Protein AF-A0A6P3R3D1-F1 (afdb_monomer)

Mean predicted aligned error: 3.9 Å

InterPro domains:
  IPR002125 Cytidine and deoxycytidylate deaminase domain [PS51747] (1-61)
  IPR016193 Cytidine deaminase-like [SSF53927] (9-95)
  IPR050610 APOBEC Cytidine Deaminase [PTHR13857] (4-114)
  IPR059136 APOBEC3, cytosine deaminase domain [PF18782] (3-112)

Secondary structure (DSSP, 8-state):
-PPPTT--EEEEEEESSPPPHHHHHHHHHHHHH-TTEEEEEEESS-TTTTSHHHHHHHHHHHHTT-EEEE--HHHHHHHHHHHS--TTPPP-PPTTHHHHHHHHHHHHHHHHH----

pLDDT: mean 94.09, std 8.66, range [49.09, 98.81]

Organism: Pteropus vampyrus (NCBI:txid132908)

Structure (mmCIF, N/CA/C/O backbone):
data_AF-A0A6P3R3D1-F1
#
_entry.id   AF-A0A6P3R3D1-F1
#
loop_
_atom_site.group_PDB
_atom_site.id
_atom_site.type_symbol
_atom_site.label_atom_id
_atom_site.label_alt_id
_atom_site.label_comp_id
_atom_site.label_asym_id
_atom_site.label_entity_id
_atom_site.label_seq_id
_atom_site.pdbx_PDB_ins_code
_atom_site.Cartn_x
_atom_site.Cartn_y
_atom_site.Cartn_z
_atom_site.occupancy
_atom_site.B_iso_or_equiv
_atom_site.auth_seq_id
_atom_site.auth_comp_id
_atom_site.auth_asym_id
_atom_site.auth_atom_id
_atom_site.pdbx_PDB_model_num
ATOM 1 N N . MET A 1 1 ? -20.434 -5.401 -6.750 1.00 52.44 1 MET A N 1
ATOM 2 C CA . MET A 1 1 ? -19.796 -6.631 -6.243 1.00 52.44 1 MET A CA 1
ATOM 3 C C . MET A 1 1 ? -20.618 -7.077 -5.050 1.00 52.44 1 MET A C 1
ATOM 5 O O . MET A 1 1 ? -20.717 -6.309 -4.106 1.00 52.44 1 MET A O 1
ATOM 9 N N . LEU A 1 2 ? -21.316 -8.208 -5.146 1.00 68.50 2 LEU A N 1
ATOM 10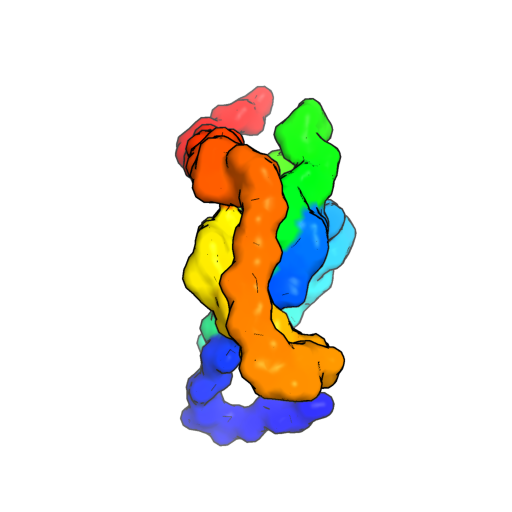 C CA . LEU A 1 2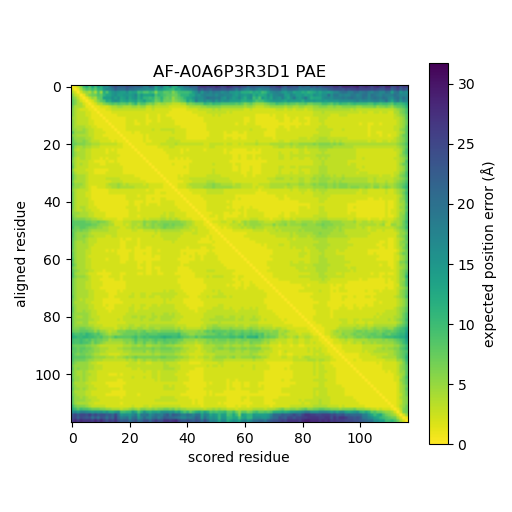 ? -22.055 -8.767 -4.013 1.00 68.50 2 LEU A CA 1
ATOM 11 C C . LEU A 1 2 ? -21.092 -9.707 -3.285 1.00 68.50 2 LEU A C 1
ATOM 13 O O . LEU A 1 2 ? -20.569 -10.621 -3.915 1.00 68.50 2 LEU A O 1
ATOM 17 N N . LEU A 1 3 ? -20.811 -9.429 -2.013 1.00 78.25 3 LEU A N 1
ATOM 18 C CA . LEU A 1 3 ? -20.083 -10.348 -1.138 1.00 78.25 3 LEU A CA 1
ATOM 19 C C . LEU A 1 3 ? -21.108 -11.344 -0.587 1.00 78.25 3 LEU A C 1
ATOM 21 O O . LEU A 1 3 ? -22.110 -10.933 0.005 1.00 78.25 3 LEU A O 1
ATOM 25 N N . SER A 1 4 ? -20.911 -12.633 -0.847 1.00 81.19 4 SER A N 1
ATOM 26 C CA . SER A 1 4 ? -21.811 -13.689 -0.387 1.00 81.19 4 SER A CA 1
ATOM 27 C C . SER A 1 4 ? -21.631 -13.911 1.111 1.00 81.19 4 SER A C 1
ATOM 29 O O . SER A 1 4 ? -20.515 -14.050 1.609 1.00 81.19 4 SER A O 1
ATOM 31 N N . SER A 1 5 ? -22.744 -13.989 1.838 1.00 77.81 5 SER A N 1
ATOM 32 C CA . SER A 1 5 ? -22.714 -14.268 3.274 1.00 77.81 5 SER A CA 1
ATOM 33 C C . SER A 1 5 ? -22.117 -15.654 3.554 1.00 77.81 5 SER A C 1
ATOM 35 O O . SER A 1 5 ? -22.533 -16.641 2.950 1.00 77.81 5 SER A O 1
ATOM 37 N N . GLY A 1 6 ? -21.160 -15.724 4.485 1.00 81.00 6 GLY A N 1
ATOM 38 C CA . GLY A 1 6 ? -20.537 -16.972 4.943 1.00 81.00 6 GLY A CA 1
ATOM 39 C C . GLY A 1 6 ? -19.249 -17.370 4.216 1.00 81.00 6 GLY A C 1
ATOM 40 O O . GLY A 1 6 ? -18.577 -18.299 4.662 1.00 81.00 6 GLY A O 1
ATOM 41 N N . GLU A 1 7 ? -18.868 -16.666 3.149 1.00 88.88 7 GLU A N 1
ATOM 42 C CA . GLU A 1 7 ? -17.560 -16.825 2.506 1.00 88.88 7 GLU A CA 1
ATOM 43 C C . GLU A 1 7 ? -16.528 -15.879 3.129 1.00 88.88 7 GLU A C 1
ATOM 45 O O . GLU A 1 7 ? -16.886 -14.939 3.829 1.00 88.88 7 GLU A O 1
ATOM 50 N N . LYS A 1 8 ? -15.236 -16.139 2.902 1.00 93.38 8 LYS A N 1
ATOM 51 C CA . LYS A 1 8 ? -14.155 -15.204 3.238 1.00 93.38 8 LYS A CA 1
ATOM 52 C C . LYS A 1 8 ? -13.503 -14.726 1.956 1.00 93.38 8 LYS A C 1
ATOM 54 O O . LYS A 1 8 ? -13.149 -15.542 1.105 1.00 93.38 8 LYS A O 1
ATOM 59 N N . TYR A 1 9 ? -13.296 -13.424 1.850 1.00 95.19 9 TYR A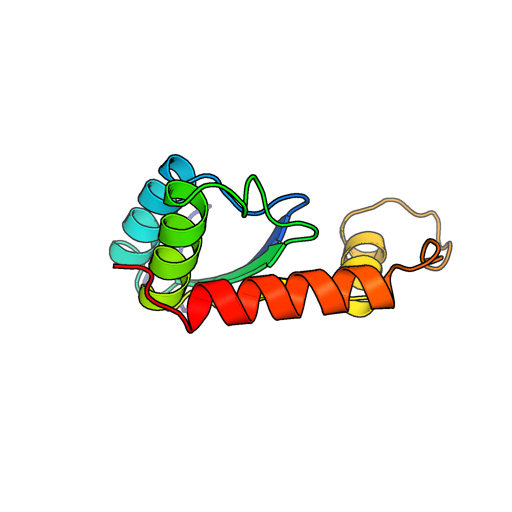 N 1
ATOM 60 C CA . TYR A 1 9 ? -12.712 -12.798 0.675 1.00 95.19 9 TYR A CA 1
ATOM 61 C C . TYR A 1 9 ? -11.366 -12.192 1.018 1.00 95.19 9 TYR A C 1
ATOM 63 O O . TYR A 1 9 ? -11.217 -11.529 2.038 1.00 95.19 9 TYR A O 1
ATOM 71 N N . ARG A 1 10 ? -10.398 -12.363 0.121 1.00 96.75 10 ARG A N 1
ATOM 72 C CA . ARG A 1 10 ? -9.144 -11.620 0.167 1.00 96.75 10 ARG A CA 1
ATOM 73 C C . ARG A 1 10 ? -9.069 -10.707 -1.040 1.00 96.75 10 ARG A C 1
ATOM 75 O O . ARG A 1 10 ? -9.042 -11.177 -2.176 1.00 96.75 10 ARG A O 1
ATOM 82 N N . VAL A 1 11 ? -9.041 -9.409 -0.781 1.00 97.06 11 VAL A N 1
ATOM 83 C CA . VAL A 1 11 ? -8.939 -8.364 -1.795 1.00 97.06 11 VAL A CA 1
ATOM 84 C C . VAL A 1 11 ? -7.522 -7.808 -1.763 1.00 97.06 11 VAL A C 1
ATOM 86 O O . VAL A 1 11 ? -7.011 -7.449 -0.704 1.00 97.06 11 VAL A O 1
ATOM 89 N N . THR A 1 12 ? -6.880 -7.724 -2.925 1.00 98.19 12 THR A N 1
ATOM 90 C CA . THR A 1 12 ? -5.542 -7.141 -3.057 1.00 98.19 12 THR A CA 1
ATOM 91 C C . THR A 1 12 ? -5.600 -5.924 -3.961 1.00 98.19 12 THR A C 1
ATOM 93 O O . THR A 1 12 ? -6.077 -5.994 -5.092 1.00 98.19 12 THR A O 1
ATOM 96 N N . TRP A 1 13 ? -5.132 -4.793 -3.449 1.00 98.50 13 TRP A N 1
ATOM 97 C CA . TRP A 1 13 ? -5.031 -3.540 -4.178 1.00 98.50 13 TRP A CA 1
ATOM 98 C C . TRP A 1 13 ? -3.590 -3.294 -4.593 1.00 98.50 13 TRP A C 1
ATOM 100 O O . TRP A 1 13 ? -2.689 -3.318 -3.760 1.00 98.50 13 TRP A O 1
ATOM 110 N N . TYR A 1 14 ? -3.400 -2.977 -5.870 1.00 98.50 14 TYR A N 1
ATOM 111 C CA . TYR A 1 14 ? -2.155 -2.433 -6.391 1.00 98.50 14 TYR A CA 1
ATOM 112 C C . TYR A 1 14 ? -2.410 -0.999 -6.839 1.00 98.50 14 TYR A C 1
ATOM 114 O O . TYR A 1 14 ? -3.071 -0.764 -7.851 1.00 98.50 14 TYR A O 1
ATOM 122 N N . ILE A 1 15 ? -1.936 -0.031 -6.059 1.00 98.31 15 ILE A N 1
ATOM 123 C CA . ILE A 1 15 ? -2.274 1.386 -6.243 1.00 98.31 15 ILE A CA 1
ATOM 124 C C . ILE A 1 15 ? -1.024 2.230 -6.457 1.00 98.31 15 ILE A C 1
ATOM 126 O O . ILE A 1 15 ? 0.037 1.980 -5.893 1.00 98.31 15 ILE A O 1
ATOM 130 N N . SER A 1 16 ? -1.140 3.265 -7.287 1.00 98.00 16 SER A N 1
ATOM 131 C CA . SER A 1 16 ? -0.004 4.122 -7.646 1.00 98.00 16 SER A CA 1
ATOM 132 C C . SER A 1 16 ? 0.460 5.036 -6.503 1.00 98.00 16 SER A C 1
ATOM 134 O O . SER A 1 16 ? 1.610 5.478 -6.494 1.00 98.00 16 SER A O 1
ATOM 136 N N . TRP A 1 17 ? -0.426 5.310 -5.550 1.00 98.38 17 TRP A N 1
ATOM 137 C CA . TRP A 1 17 ? -0.209 6.134 -4.368 1.00 98.38 17 TRP A CA 1
ATOM 138 C C . TRP A 1 17 ? -1.017 5.559 -3.209 1.00 98.38 17 TRP A C 1
ATOM 140 O O . TRP A 1 17 ? -2.118 5.055 -3.432 1.00 98.38 17 TRP A O 1
ATOM 150 N N . SER A 1 18 ? -0.501 5.648 -1.984 1.00 98.00 18 SER A N 1
ATOM 151 C CA . SER A 1 18 ? -1.276 5.311 -0.790 1.00 98.00 18 SER A CA 1
ATOM 152 C C . SER A 1 18 ? -2.536 6.187 -0.669 1.00 98.00 18 SER A C 1
ATOM 154 O O . SER A 1 18 ? -2.518 7.340 -1.109 1.00 98.00 18 SER A O 1
ATOM 156 N N . PRO A 1 19 ? -3.633 5.680 -0.075 1.00 97.44 19 PRO A N 1
ATOM 157 C CA . PRO A 1 19 ? -4.874 6.442 0.048 1.00 97.44 19 PRO A CA 1
ATOM 158 C C . PRO A 1 19 ? -4.697 7.684 0.934 1.00 97.44 19 PRO A C 1
ATOM 160 O O . PRO A 1 19 ? -3.877 7.697 1.852 1.00 97.44 19 PRO A O 1
ATOM 163 N N . CYS A 1 20 ? -5.495 8.725 0.683 1.00 95.25 20 CYS A N 1
ATOM 164 C CA . CYS A 1 20 ? -5.593 9.868 1.591 1.00 95.25 20 CYS A CA 1
ATOM 165 C C . CYS A 1 20 ? -6.399 9.509 2.851 1.00 95.25 20 CYS A C 1
ATOM 167 O O . CYS A 1 20 ? -7.131 8.517 2.867 1.00 95.25 20 CYS A O 1
ATOM 169 N N . PHE A 1 21 ? -6.310 10.339 3.895 1.00 90.44 21 PHE A N 1
ATOM 170 C CA . PHE A 1 21 ? -6.974 10.087 5.182 1.00 90.44 21 PHE A CA 1
ATOM 171 C C . PHE A 1 21 ? -8.502 9.911 5.060 1.00 90.44 21 PHE A C 1
ATOM 173 O O . PHE A 1 21 ? -9.061 9.018 5.686 1.00 90.44 21 PHE A O 1
ATOM 180 N N . ALA A 1 22 ? -9.172 10.680 4.192 1.00 94.69 22 ALA A N 1
ATOM 181 C CA . ALA A 1 22 ? -10.614 10.542 3.976 1.00 94.69 22 ALA A CA 1
ATOM 182 C C . ALA A 1 22 ? -10.974 9.195 3.320 1.00 94.69 22 ALA A C 1
ATOM 184 O O . ALA A 1 22 ? -11.932 8.541 3.721 1.00 94.69 22 ALA A O 1
ATOM 185 N N . CYS A 1 23 ? -10.178 8.734 2.347 1.00 97.50 23 CYS A N 1
ATOM 186 C CA . CYS A 1 23 ? -10.364 7.406 1.756 1.00 97.50 23 CYS A CA 1
ATOM 187 C C . CYS A 1 23 ? -10.094 6.292 2.772 1.00 97.50 23 CYS A C 1
ATOM 189 O O . CYS A 1 23 ? -10.795 5.284 2.768 1.00 97.50 23 CYS A O 1
ATOM 191 N N . VAL A 1 24 ? -9.097 6.468 3.645 1.00 97.75 24 VAL A N 1
ATOM 192 C CA . VAL A 1 24 ? -8.821 5.524 4.736 1.00 97.75 24 VAL A CA 1
ATOM 193 C C . VAL A 1 24 ? -10.034 5.374 5.649 1.00 97.75 24 VAL A C 1
ATOM 195 O O . VAL A 1 24 ? -10.386 4.247 5.991 1.00 97.75 24 VAL A O 1
ATOM 198 N N . ASP A 1 25 ? -10.687 6.473 6.028 1.00 97.06 25 ASP A N 1
ATOM 199 C CA . ASP A 1 25 ? -11.854 6.430 6.912 1.00 97.06 25 ASP A CA 1
ATOM 200 C C . ASP A 1 25 ? -12.992 5.590 6.322 1.00 97.06 25 ASP A C 1
ATOM 202 O O . ASP A 1 25 ? -13.547 4.734 7.017 1.00 97.06 25 ASP A O 1
ATOM 206 N N . GLU A 1 26 ? -13.273 5.762 5.030 1.00 98.25 26 GLU A N 1
ATOM 207 C CA . GLU A 1 26 ? -14.279 4.970 4.319 1.00 98.25 26 GLU A CA 1
ATOM 208 C C . GLU A 1 26 ? -13.882 3.493 4.201 1.00 98.25 26 GLU A C 1
ATOM 210 O O . GLU A 1 26 ? -14.708 2.610 4.431 1.00 98.25 26 GLU A O 1
ATOM 215 N N . VAL A 1 27 ? -12.608 3.194 3.919 1.00 97.94 27 VAL A N 1
ATOM 216 C CA . VAL A 1 27 ? -12.109 1.808 3.850 1.00 97.94 27 VAL A CA 1
ATOM 217 C C . VAL A 1 27 ? -12.208 1.114 5.207 1.00 97.94 27 VAL A C 1
ATOM 219 O O . VAL A 1 27 ? -12.683 -0.016 5.296 1.00 97.94 27 VAL A O 1
ATOM 222 N N . VAL A 1 28 ? -11.802 1.781 6.286 1.00 97.88 28 VAL A N 1
ATOM 223 C CA . VAL A 1 28 ? -11.866 1.220 7.642 1.00 97.88 28 VAL A CA 1
ATOM 224 C C . VAL A 1 28 ? -13.315 1.014 8.080 1.00 97.88 28 VAL A C 1
ATOM 226 O O . VAL A 1 28 ? -13.623 0.015 8.734 1.00 97.88 28 VAL A O 1
ATOM 229 N N . LYS A 1 29 ? -14.220 1.927 7.710 1.00 97.62 29 LYS A N 1
ATOM 230 C CA . LYS A 1 29 ? -15.658 1.753 7.933 1.00 97.62 29 LYS A CA 1
ATOM 231 C C . LYS A 1 29 ? -16.183 0.525 7.186 1.00 97.62 29 LYS A C 1
ATOM 233 O O . LYS A 1 29 ? -16.803 -0.330 7.813 1.00 97.62 29 LYS A O 1
ATOM 238 N N . PHE A 1 30 ? -15.855 0.386 5.903 1.00 96.00 30 PHE A N 1
ATOM 239 C CA . PHE A 1 30 ? -16.218 -0.778 5.096 1.00 96.00 30 PHE A CA 1
ATOM 240 C C . PHE A 1 30 ? -15.723 -2.094 5.724 1.00 96.00 30 PHE A C 1
ATOM 242 O O . PHE A 1 30 ? -16.508 -3.012 5.938 1.00 96.00 30 PHE A O 1
ATOM 249 N N . LEU A 1 31 ? -14.452 -2.177 6.128 1.00 96.06 31 LEU A N 1
ATOM 250 C CA . LEU A 1 31 ? -13.891 -3.377 6.772 1.00 96.06 31 LEU A CA 1
ATOM 251 C C . LEU A 1 31 ? -14.500 -3.666 8.152 1.00 96.06 31 LEU A C 1
ATOM 253 O O . LEU A 1 31 ? -14.455 -4.791 8.656 1.00 96.06 31 LEU A O 1
ATOM 257 N N . ARG A 1 32 ? -15.079 -2.658 8.810 1.00 95.25 32 ARG A N 1
ATOM 258 C CA . ARG A 1 32 ? -15.837 -2.871 10.045 1.00 95.25 32 ARG A CA 1
ATOM 259 C C . ARG A 1 32 ? -17.177 -3.548 9.777 1.00 95.25 32 ARG A C 1
ATOM 261 O O . ARG A 1 32 ? -17.576 -4.385 10.581 1.00 95.25 32 ARG A O 1
ATOM 268 N N . GLU A 1 33 ? -17.831 -3.186 8.683 1.00 94.12 33 GLU A N 1
ATOM 269 C CA . GLU A 1 33 ? -19.125 -3.729 8.262 1.00 94.12 33 GLU A CA 1
ATOM 270 C C . GLU A 1 33 ? -18.977 -5.112 7.594 1.00 94.12 33 GLU A C 1
ATOM 272 O O . GLU A 1 33 ? -19.879 -5.940 7.704 1.00 94.12 33 GLU A O 1
ATOM 277 N N . HIS A 1 34 ? -17.811 -5.404 7.003 1.00 92.69 34 HIS A N 1
ATOM 278 C CA . HIS A 1 34 ? -17.509 -6.640 6.270 1.00 92.69 34 HIS A CA 1
ATOM 279 C C . HIS A 1 34 ? -16.327 -7.411 6.881 1.00 92.69 34 HIS A C 1
ATOM 281 O O . HIS A 1 34 ? -15.203 -7.383 6.381 1.00 92.69 34 HIS A O 1
ATOM 287 N N . LYS A 1 35 ? -16.575 -8.107 7.999 1.00 91.50 35 LYS A N 1
ATOM 288 C CA . LYS A 1 35 ? -15.550 -8.856 8.763 1.00 91.50 35 LYS A CA 1
ATOM 289 C C . LYS A 1 35 ? -14.982 -10.084 8.048 1.00 91.50 35 LYS A C 1
ATOM 291 O O . LYS A 1 35 ? -13.993 -10.660 8.491 1.00 91.50 35 LYS A O 1
ATOM 296 N N . ASP A 1 36 ? -15.632 -10.488 6.975 1.00 92.88 36 ASP A N 1
ATOM 297 C CA . ASP A 1 36 ? -15.265 -11.559 6.063 1.00 92.88 36 ASP A CA 1
ATOM 298 C C . ASP A 1 36 ? -14.236 -11.137 5.002 1.00 92.88 36 ASP A C 1
ATOM 300 O O . ASP A 1 36 ? -13.714 -11.999 4.292 1.00 92.88 36 ASP A O 1
ATOM 304 N N . VAL A 1 37 ? -13.917 -9.841 4.909 1.00 95.12 37 VAL A N 1
ATOM 305 C CA . VAL A 1 37 ? -12.963 -9.301 3.937 1.00 95.12 37 VAL A CA 1
ATOM 306 C C . VAL A 1 37 ? -11.603 -9.046 4.584 1.00 95.12 37 VAL A C 1
ATOM 308 O O . VAL A 1 37 ? -11.456 -8.209 5.472 1.00 95.12 37 VAL A O 1
ATOM 311 N N . GLU A 1 38 ? -10.581 -9.720 4.071 1.00 96.81 38 GLU A N 1
ATOM 312 C CA . GLU A 1 38 ? -9.175 -9.385 4.271 1.00 96.81 38 GLU A CA 1
ATOM 313 C C . GLU A 1 38 ? -8.723 -8.443 3.149 1.00 96.81 38 GLU A C 1
ATOM 315 O O . GLU A 1 38 ? -8.877 -8.755 1.964 1.00 96.81 38 GLU A O 1
ATOM 320 N N . LEU A 1 39 ? -8.148 -7.295 3.510 1.00 98.31 39 LEU A N 1
ATOM 321 C CA . LEU A 1 39 ? -7.601 -6.339 2.551 1.00 98.31 39 LEU A CA 1
ATOM 322 C C . LEU A 1 39 ? -6.076 -6.294 2.641 1.00 98.31 39 LEU A C 1
ATOM 324 O O . LEU A 1 39 ? -5.500 -6.110 3.713 1.00 98.31 39 LEU A O 1
ATOM 328 N N . ILE A 1 40 ? -5.440 -6.391 1.477 1.00 98.56 40 ILE A N 1
ATOM 329 C CA . ILE A 1 40 ? -4.007 -6.187 1.281 1.00 98.56 40 ILE A CA 1
ATOM 330 C C . ILE A 1 40 ? -3.820 -5.012 0.326 1.00 98.56 40 ILE A C 1
ATOM 332 O O . ILE A 1 40 ? -4.447 -4.967 -0.732 1.00 98.56 40 ILE A O 1
ATOM 336 N N . ILE A 1 41 ? -2.943 -4.075 0.672 1.00 98.69 41 ILE A N 1
ATOM 337 C CA . ILE A 1 41 ? -2.628 -2.909 -0.150 1.00 98.69 41 ILE A CA 1
ATOM 338 C C . ILE A 1 41 ? -1.133 -2.892 -0.448 1.00 98.69 41 ILE A C 1
ATOM 340 O O . ILE A 1 41 ? -0.312 -2.712 0.448 1.00 98.69 41 ILE A O 1
ATOM 344 N N . PHE A 1 42 ? -0.796 -2.978 -1.730 1.00 98.81 42 PHE A N 1
ATOM 345 C CA . PHE A 1 42 ? 0.522 -2.661 -2.253 1.00 98.81 42 PHE A CA 1
ATOM 346 C C . PHE A 1 42 ? 0.485 -1.287 -2.927 1.00 98.81 42 PHE A C 1
ATOM 348 O O . PHE A 1 42 ? -0.119 -1.109 -3.988 1.00 98.81 42 PHE A O 1
ATOM 355 N N . ALA A 1 43 ? 1.132 -0.298 -2.314 1.00 98.62 43 ALA A N 1
ATOM 356 C CA . ALA A 1 43 ? 1.252 1.047 -2.864 1.00 98.62 43 ALA A CA 1
ATOM 357 C C . ALA A 1 43 ? 2.607 1.236 -3.559 1.00 98.62 43 ALA A C 1
ATOM 359 O O . ALA A 1 43 ? 3.657 0.927 -3.004 1.00 98.62 43 ALA A O 1
ATOM 360 N N . ALA A 1 44 ? 2.614 1.792 -4.768 1.00 98.44 44 ALA A N 1
ATOM 361 C CA . ALA A 1 44 ? 3.853 2.125 -5.469 1.00 98.44 44 ALA A CA 1
ATOM 362 C C . ALA A 1 44 ? 4.626 3.264 -4.784 1.00 98.44 44 ALA A C 1
ATOM 364 O O . ALA A 1 44 ? 5.853 3.309 -4.853 1.00 98.44 44 ALA A O 1
ATOM 365 N N . ARG A 1 45 ? 3.907 4.210 -4.164 1.00 98.44 45 ARG A N 1
ATOM 366 C CA . ARG A 1 45 ? 4.450 5.400 -3.494 1.00 98.44 45 ARG A CA 1
ATOM 367 C C . ARG A 1 45 ? 3.577 5.804 -2.307 1.00 98.44 45 ARG A C 1
ATOM 369 O O . ARG A 1 45 ? 2.377 5.532 -2.298 1.00 98.44 45 ARG A O 1
ATOM 376 N N . LEU A 1 46 ? 4.167 6.516 -1.351 1.00 98.19 46 LEU A N 1
ATOM 377 C CA . LEU A 1 46 ? 3.453 7.112 -0.222 1.00 98.19 46 LEU A CA 1
ATOM 378 C C . LEU A 1 46 ? 2.979 8.522 -0.576 1.00 98.19 46 LEU A C 1
ATOM 380 O O . LEU A 1 46 ? 3.775 9.367 -0.977 1.00 98.19 46 LEU A O 1
ATOM 384 N N . TYR A 1 47 ? 1.683 8.775 -0.450 1.00 96.69 47 TYR A N 1
ATOM 385 C CA . TYR A 1 47 ? 1.077 10.070 -0.738 1.00 96.69 47 TYR A CA 1
ATOM 386 C C . TYR A 1 47 ? 1.213 10.999 0.472 1.00 96.69 47 TYR A C 1
ATOM 388 O O . TYR A 1 47 ? 0.681 10.690 1.535 1.00 96.69 47 TYR A O 1
ATOM 396 N N . HIS A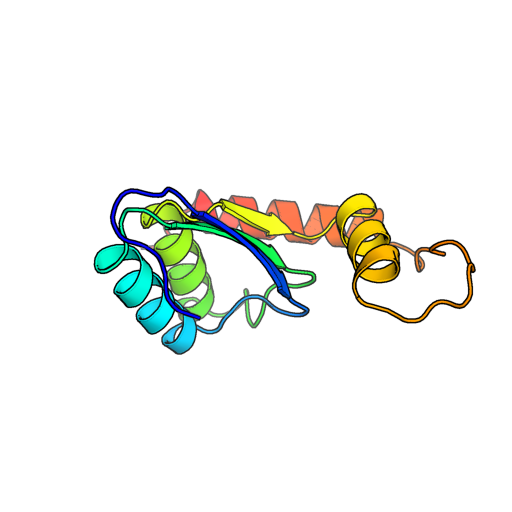 1 48 ? 1.933 12.115 0.305 1.00 93.31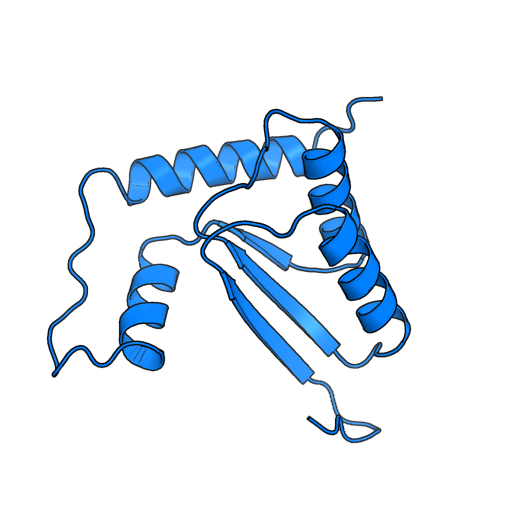 48 HIS A N 1
ATOM 397 C CA . HIS A 1 48 ? 2.152 13.139 1.339 1.00 93.31 48 HIS A CA 1
ATOM 398 C C . HIS A 1 48 ? 2.627 12.586 2.699 1.00 93.31 48 HIS A C 1
ATOM 400 O O . HIS A 1 48 ? 2.120 12.967 3.751 1.00 93.31 48 HIS A O 1
ATOM 406 N N . SER A 1 49 ? 3.601 11.667 2.699 1.00 90.75 49 SER A N 1
ATOM 407 C CA . SER A 1 49 ? 4.134 11.032 3.923 1.00 90.75 49 SER A CA 1
ATOM 408 C C . SER A 1 49 ? 4.880 11.975 4.872 1.00 90.75 49 SER A C 1
ATOM 410 O O . SER A 1 49 ? 5.193 11.595 5.997 1.00 90.75 49 SER A O 1
ATOM 412 N N . ASP A 1 50 ? 5.190 13.180 4.415 1.00 91.81 50 ASP A N 1
ATOM 413 C CA . ASP A 1 50 ? 5.715 14.297 5.196 1.00 91.81 50 ASP A CA 1
ATOM 414 C C . ASP A 1 50 ? 4.635 14.999 6.041 1.00 91.81 50 ASP A C 1
ATOM 416 O O . ASP A 1 50 ? 4.959 15.745 6.961 1.00 91.81 50 ASP A O 1
ATOM 420 N N . ILE A 1 51 ? 3.352 14.739 5.768 1.00 94.62 51 ILE A N 1
ATOM 421 C CA . ILE A 1 51 ? 2.214 15.344 6.463 1.00 94.62 51 ILE A CA 1
ATOM 422 C C . ILE A 1 51 ? 1.621 14.353 7.478 1.00 94.62 51 ILE A C 1
ATOM 424 O O . ILE A 1 51 ? 1.214 13.237 7.136 1.00 94.62 51 ILE A O 1
ATOM 428 N N . LEU A 1 52 ? 1.497 14.789 8.737 1.00 93.94 52 LEU A N 1
ATOM 429 C CA . LEU A 1 52 ? 1.075 13.952 9.869 1.00 93.94 52 LEU A CA 1
ATOM 430 C C . LEU A 1 52 ? -0.274 13.247 9.648 1.00 93.94 52 LEU A C 1
ATOM 432 O O . LEU A 1 52 ? -0.396 12.060 9.948 1.00 93.94 52 LEU A O 1
ATOM 436 N N . GLN A 1 53 ? -1.274 13.927 9.077 1.00 94.12 53 GLN A N 1
ATOM 437 C CA . GLN A 1 53 ? -2.603 13.343 8.840 1.00 94.12 53 GLN A CA 1
ATOM 438 C C . GLN A 1 53 ? -2.553 12.126 7.899 1.00 94.12 53 GLN A C 1
ATOM 440 O O . GLN A 1 53 ? -3.303 11.166 8.079 1.00 94.12 53 GLN A O 1
ATOM 445 N N . TYR A 1 54 ? -1.652 12.124 6.913 1.00 95.38 54 TYR A N 1
ATOM 446 C CA . TYR A 1 54 ? -1.485 10.992 5.998 1.00 95.38 54 TYR A CA 1
ATOM 447 C C . TYR A 1 54 ? -0.756 9.829 6.683 1.00 95.38 54 TYR A C 1
ATOM 449 O O . TYR A 1 54 ? -1.167 8.678 6.531 1.00 95.38 54 TYR A O 1
ATOM 457 N N . ARG A 1 55 ? 0.248 10.120 7.527 1.00 95.75 55 ARG A N 1
ATOM 458 C CA . ARG A 1 55 ? 0.896 9.119 8.400 1.00 95.75 55 ARG A CA 1
ATOM 459 C C . ARG A 1 55 ? -0.117 8.477 9.359 1.00 95.75 55 ARG A C 1
ATOM 461 O O . ARG A 1 55 ? -0.115 7.264 9.549 1.00 95.75 55 ARG A O 1
ATOM 468 N N . GLN A 1 56 ? -1.008 9.273 9.957 1.00 95.38 56 GLN A N 1
ATOM 469 C CA . GLN A 1 56 ? -2.098 8.782 10.815 1.00 95.38 56 GLN A CA 1
ATOM 470 C C . GLN A 1 56 ? -3.083 7.892 10.046 1.00 95.38 56 GLN A C 1
ATOM 472 O O . GLN A 1 56 ? -3.484 6.850 10.558 1.00 95.38 56 GLN A O 1
ATOM 477 N N . GLY A 1 57 ? -3.423 8.244 8.802 1.00 96.31 57 GLY A N 1
ATOM 4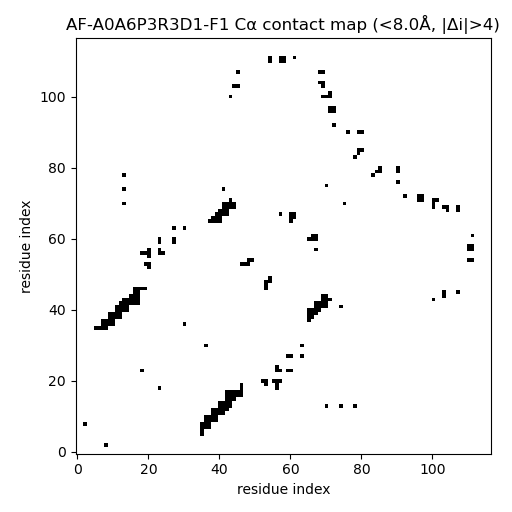78 C CA . GLY A 1 57 ? -4.247 7.393 7.940 1.00 96.31 57 GLY A CA 1
ATOM 479 C C . GLY A 1 57 ? -3.620 6.014 7.693 1.00 96.31 57 GLY A C 1
ATOM 480 O O . GLY A 1 57 ? -4.288 4.992 7.829 1.00 96.31 57 GLY A O 1
ATOM 481 N N . LEU A 1 58 ? -2.320 5.955 7.396 1.00 96.94 58 LEU A N 1
ATOM 482 C CA . LEU A 1 58 ? -1.618 4.680 7.201 1.00 96.94 58 LEU A CA 1
ATOM 483 C C . LEU A 1 58 ? -1.607 3.815 8.470 1.00 96.94 58 LEU A C 1
ATOM 485 O O . LEU A 1 58 ? -1.896 2.622 8.391 1.00 96.94 58 LEU A O 1
ATOM 489 N N . ARG A 1 59 ? -1.362 4.423 9.638 1.00 96.25 59 ARG A N 1
ATOM 490 C CA . ARG A 1 59 ? -1.470 3.745 10.942 1.00 96.25 59 ARG A CA 1
ATOM 491 C C . ARG A 1 59 ? -2.879 3.203 11.179 1.00 96.25 59 ARG A C 1
ATOM 493 O O . ARG A 1 59 ? -3.041 2.038 11.513 1.00 96.25 59 ARG A O 1
ATOM 500 N N . LYS A 1 60 ? -3.911 3.997 10.883 1.00 96.81 60 LYS A N 1
ATOM 501 C CA . LYS A 1 60 ? -5.311 3.581 11.036 1.00 96.81 60 LYS A CA 1
ATOM 502 C C . LYS A 1 60 ? -5.681 2.377 10.159 1.00 96.81 60 LYS A C 1
ATOM 504 O O . LYS A 1 60 ? -6.456 1.533 10.601 1.00 96.81 60 LYS A O 1
ATOM 509 N N . LEU A 1 61 ? -5.143 2.277 8.937 1.00 97.44 61 LEU A N 1
ATOM 510 C CA . LEU A 1 61 ? -5.305 1.076 8.103 1.00 97.44 61 LEU A CA 1
ATOM 511 C C . LEU A 1 61 ? -4.648 -0.145 8.751 1.00 97.44 61 LEU A C 1
ATOM 513 O O . LEU A 1 61 ? -5.279 -1.196 8.852 1.00 97.44 61 LEU A O 1
ATOM 517 N N . HIS A 1 62 ? -3.403 0.005 9.197 1.00 96.19 62 HIS A N 1
ATOM 518 C CA . HIS A 1 62 ? -2.656 -1.062 9.854 1.00 96.19 62 HIS A CA 1
ATOM 519 C C . HIS A 1 62 ? -3.368 -1.560 11.121 1.00 96.19 62 HIS A C 1
ATOM 521 O O . HIS A 1 62 ? -3.584 -2.761 11.274 1.00 96.19 62 HIS A O 1
ATOM 527 N N . ASP A 1 63 ? -3.844 -0.648 11.969 1.00 95.81 63 ASP A N 1
ATOM 528 C CA . ASP A 1 63 ? -4.575 -0.976 13.198 1.00 95.81 63 ASP A CA 1
ATOM 529 C C . ASP A 1 63 ? -5.939 -1.627 12.917 1.00 95.81 63 ASP A C 1
ATOM 531 O O . ASP A 1 63 ? -6.456 -2.395 13.730 1.00 95.81 63 ASP A O 1
ATOM 535 N N . ALA A 1 64 ? -6.524 -1.366 11.743 1.00 96.50 64 ALA A N 1
ATOM 536 C CA . ALA A 1 64 ? -7.722 -2.051 11.262 1.00 96.50 64 ALA A CA 1
ATOM 537 C C . ALA A 1 64 ? -7.442 -3.465 10.709 1.00 96.50 64 ALA A C 1
ATOM 539 O O . ALA A 1 64 ? -8.378 -4.136 10.272 1.00 96.50 64 ALA A O 1
ATOM 540 N N . GLY A 1 65 ? -6.187 -3.926 10.735 1.00 96.25 65 GLY A N 1
ATOM 541 C CA . GLY A 1 65 ? -5.768 -5.247 10.265 1.00 96.25 65 GLY A CA 1
ATOM 542 C C . GLY A 1 65 ? -5.452 -5.315 8.770 1.00 96.25 65 GLY A C 1
ATOM 543 O O . GLY A 1 65 ? -5.329 -6.412 8.229 1.00 96.25 65 GLY A O 1
ATOM 544 N N . VAL A 1 66 ? -5.329 -4.174 8.085 1.00 98.12 66 VAL A N 1
ATOM 545 C CA . VAL A 1 66 ? -4.951 -4.134 6.665 1.00 98.12 66 VAL A CA 1
ATOM 546 C C . VAL A 1 66 ? -3.446 -4.336 6.532 1.00 98.12 66 VAL A C 1
ATOM 548 O O . VAL A 1 66 ? -2.660 -3.600 7.130 1.00 98.12 66 VAL A O 1
ATOM 551 N N . HIS A 1 67 ? -3.026 -5.277 5.685 1.00 97.19 67 HIS A N 1
ATOM 552 C CA . HIS A 1 67 ? -1.614 -5.397 5.331 1.00 97.19 67 HIS A CA 1
ATOM 553 C C . HIS A 1 67 ? -1.246 -4.316 4.309 1.00 97.19 67 HIS A C 1
ATOM 555 O O . HIS A 1 67 ? -1.630 -4.408 3.143 1.00 97.19 67 HIS A O 1
ATOM 561 N N . VAL A 1 68 ? -0.523 -3.284 4.747 1.00 97.62 68 VAL A N 1
ATOM 562 C CA . VAL A 1 68 ? -0.037 -2.198 3.885 1.00 97.62 68 VAL A CA 1
ATOM 563 C C . VAL A 1 68 ? 1.451 -2.397 3.609 1.00 97.62 68 VAL A C 1
ATOM 565 O O . VAL A 1 68 ? 2.246 -2.485 4.541 1.00 97.62 68 VAL A O 1
ATOM 568 N N . ALA A 1 69 ? 1.833 -2.439 2.334 1.00 98.44 69 ALA A N 1
ATOM 569 C CA . ALA A 1 69 ? 3.215 -2.611 1.896 1.00 98.44 69 ALA A CA 1
ATOM 570 C C . ALA A 1 69 ? 3.538 -1.748 0.667 1.00 98.44 69 ALA A C 1
ATOM 572 O O . ALA A 1 69 ? 2.653 -1.310 -0.073 1.00 98.44 69 ALA A O 1
ATOM 573 N N . ILE A 1 70 ? 4.829 -1.514 0.432 1.00 98.69 70 ILE A N 1
ATOM 574 C CA . ILE A 1 70 ? 5.312 -0.855 -0.784 1.00 98.69 70 ILE A CA 1
ATOM 575 C C . ILE A 1 70 ? 5.551 -1.892 -1.876 1.00 98.69 70 ILE A C 1
ATOM 577 O O . ILE A 1 70 ? 6.126 -2.948 -1.622 1.00 98.69 70 ILE A O 1
ATOM 581 N N . MET A 1 71 ? 5.143 -1.574 -3.106 1.00 98.75 71 MET A N 1
ATOM 582 C CA . MET A 1 71 ? 5.410 -2.423 -4.266 1.00 98.75 71 MET A CA 1
ATOM 583 C C . MET A 1 71 ? 6.917 -2.580 -4.495 1.00 98.75 71 MET A C 1
ATOM 585 O O . MET A 1 71 ? 7.648 -1.602 -4.690 1.00 98.75 71 MET A O 1
ATOM 589 N N . SER A 1 72 ? 7.374 -3.826 -4.528 1.00 98.50 72 SER A N 1
ATOM 590 C CA . SER A 1 72 ? 8.708 -4.207 -4.975 1.00 98.50 72 SER A CA 1
ATOM 591 C C . SER A 1 72 ? 8.708 -4.519 -6.475 1.00 98.50 72 SER A C 1
ATOM 593 O O . SER A 1 72 ? 7.697 -4.389 -7.174 1.00 98.50 72 SER A O 1
ATOM 595 N N . TYR A 1 73 ? 9.851 -4.986 -6.980 1.00 98.31 73 TYR A N 1
ATOM 596 C CA . TYR A 1 73 ? 9.960 -5.542 -8.327 1.00 98.31 73 TYR A CA 1
ATOM 597 C C . TYR A 1 73 ? 8.855 -6.565 -8.638 1.00 98.31 73 TYR A C 1
ATOM 599 O O . TYR A 1 73 ? 8.316 -6.561 -9.746 1.00 98.31 73 TYR A O 1
ATOM 607 N N . TYR A 1 74 ? 8.510 -7.428 -7.677 1.00 98.19 74 TYR A N 1
ATOM 608 C CA . TYR A 1 74 ? 7.555 -8.514 -7.893 1.00 98.19 74 TYR A CA 1
ATOM 609 C C . TYR A 1 74 ? 6.136 -7.997 -8.091 1.00 98.19 74 TYR A C 1
ATOM 611 O O . TYR A 1 74 ? 5.479 -8.405 -9.048 1.00 98.19 74 TYR A O 1
ATOM 619 N N . GLU A 1 75 ? 5.697 -7.049 -7.266 1.00 98.50 75 GLU A N 1
ATOM 620 C CA . GLU A 1 75 ? 4.365 -6.464 -7.395 1.00 98.50 75 GLU A CA 1
ATOM 621 C C . GLU A 1 75 ? 4.249 -5.653 -8.691 1.00 98.50 75 GLU A C 1
ATOM 623 O O . GLU A 1 75 ? 3.242 -5.761 -9.383 1.00 98.50 75 GLU A O 1
ATOM 628 N N . PHE A 1 76 ? 5.285 -4.906 -9.098 1.00 98.31 76 PHE A N 1
ATOM 629 C CA . PHE A 1 76 ? 5.258 -4.211 -10.394 1.00 98.31 76 PHE A CA 1
ATOM 630 C C . PHE A 1 76 ? 5.209 -5.175 -11.581 1.00 98.31 76 PHE A C 1
ATOM 632 O O . PHE A 1 76 ? 4.457 -4.946 -12.531 1.00 98.31 76 PHE A O 1
ATOM 639 N N . LYS A 1 77 ? 5.981 -6.265 -11.525 1.00 97.88 77 LYS A N 1
ATOM 640 C CA . LYS A 1 77 ? 5.952 -7.310 -12.550 1.00 97.88 77 LYS A CA 1
ATOM 641 C C . LYS A 1 77 ? 4.578 -7.972 -12.629 1.00 97.88 77 LYS A C 1
ATOM 643 O O . LYS A 1 77 ? 4.075 -8.176 -13.730 1.00 97.88 77 LYS A O 1
ATOM 648 N N . HIS A 1 78 ? 3.980 -8.288 -11.484 1.00 97.44 78 HIS A N 1
ATOM 649 C CA . HIS A 1 78 ? 2.642 -8.864 -11.416 1.00 97.44 78 HIS A CA 1
ATOM 650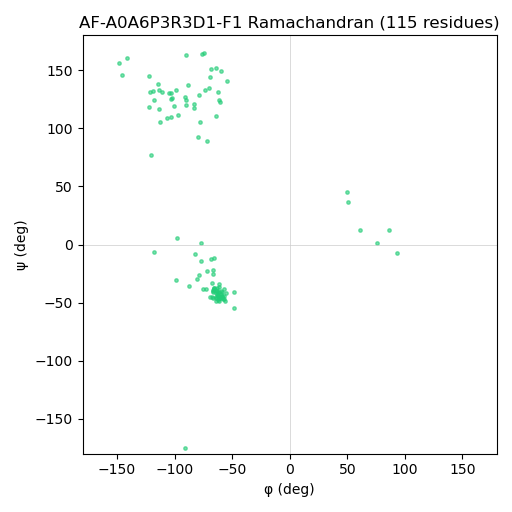 C C . HIS A 1 78 ? 1.599 -7.904 -11.999 1.00 97.44 78 HIS A C 1
ATOM 652 O O . HIS A 1 78 ? 0.828 -8.303 -12.865 1.00 97.44 78 HIS A O 1
ATOM 658 N N . CYS A 1 79 ? 1.659 -6.615 -11.647 1.00 96.81 79 CYS A N 1
ATOM 659 C CA . CYS A 1 79 ? 0.752 -5.619 -12.210 1.00 96.81 79 CYS A CA 1
ATOM 660 C C . CYS A 1 79 ? 0.833 -5.507 -13.730 1.00 96.81 79 CYS A C 1
ATOM 662 O O . CYS A 1 79 ? -0.196 -5.359 -14.386 1.00 96.81 79 CYS A O 1
ATOM 664 N N . LEU A 1 80 ? 2.044 -5.563 -14.295 1.00 96.12 80 LEU A N 1
ATOM 665 C CA . LEU A 1 80 ? 2.204 -5.557 -15.745 1.00 96.12 80 LEU A CA 1
ATOM 666 C C . LEU A 1 80 ? 1.530 -6.782 -16.373 1.00 96.12 80 LEU A C 1
ATOM 668 O O . LEU A 1 80 ? 0.808 -6.628 -17.352 1.00 96.12 80 LEU A O 1
ATOM 672 N N . ASN A 1 81 ? 1.779 -7.971 -15.824 1.00 95.75 81 ASN A N 1
ATOM 673 C CA . ASN A 1 81 ? 1.295 -9.226 -16.395 1.00 95.75 81 ASN A CA 1
ATOM 674 C C . ASN A 1 81 ? -0.236 -9.341 -16.356 1.00 95.75 81 ASN A C 1
ATOM 676 O O . ASN A 1 81 ? -0.830 -9.839 -17.309 1.00 95.75 81 ASN A O 1
ATOM 680 N N . ASP A 1 82 ? -0.859 -8.869 -15.276 1.00 96.06 82 ASP A N 1
ATOM 681 C CA . ASP A 1 82 ? -2.274 -9.135 -15.013 1.00 96.06 82 ASP A CA 1
ATOM 682 C C . ASP A 1 82 ? -3.183 -7.969 -15.435 1.00 96.06 82 ASP A C 1
ATOM 684 O O . ASP A 1 82 ? -4.323 -8.192 -15.843 1.00 96.06 82 ASP A O 1
ATOM 688 N N . PHE A 1 83 ? -2.694 -6.722 -15.375 1.00 96.56 83 PHE A N 1
ATOM 689 C CA . PHE A 1 83 ? -3.528 -5.527 -15.577 1.00 96.56 83 PHE A CA 1
ATOM 690 C C . PHE A 1 83 ? -3.130 -4.657 -16.774 1.00 96.56 83 PHE A C 1
ATOM 692 O O . PHE A 1 83 ? -3.838 -3.699 -17.087 1.00 96.56 83 PHE A O 1
ATOM 699 N N . VAL A 1 84 ? -2.022 -4.950 -17.461 1.00 94.88 84 VAL A N 1
ATOM 700 C CA . VAL A 1 84 ? -1.548 -4.145 -18.596 1.00 94.88 84 VAL A CA 1
ATOM 701 C C . VAL A 1 84 ? -1.460 -5.001 -19.851 1.00 94.88 84 VAL A C 1
ATOM 703 O O . VAL A 1 84 ? -0.843 -6.059 -19.867 1.00 94.88 84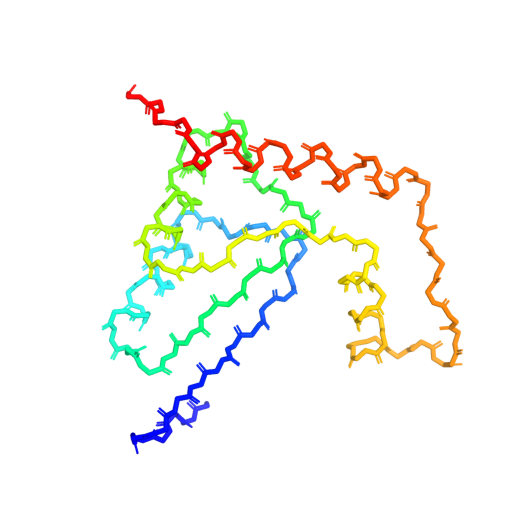 VAL A O 1
ATOM 706 N N . PHE A 1 85 ? -2.011 -4.516 -20.963 1.00 95.25 85 PHE A N 1
ATOM 707 C CA . PHE A 1 85 ? -1.823 -5.174 -22.254 1.00 95.25 85 PHE A CA 1
ATOM 708 C C . PHE A 1 85 ? -0.386 -4.968 -22.762 1.00 95.25 85 PHE A C 1
ATOM 710 O O . PHE A 1 85 ? -0.082 -4.008 -23.468 1.00 95.25 85 PHE A O 1
ATOM 717 N N . HIS A 1 86 ? 0.516 -5.874 -22.383 1.00 92.12 86 HIS A N 1
ATOM 718 C CA . HIS A 1 86 ? 1.955 -5.755 -22.636 1.00 92.12 86 HIS A CA 1
ATOM 719 C C . HIS A 1 86 ? 2.446 -6.541 -23.870 1.00 92.12 86 HIS A C 1
ATOM 721 O O . HIS A 1 86 ? 3.650 -6.596 -24.124 1.00 92.12 86 HIS A O 1
ATOM 727 N N . GLN A 1 87 ? 1.537 -7.144 -24.653 1.00 94.19 87 GLN A N 1
ATOM 728 C CA . GLN A 1 87 ? 1.841 -7.881 -25.897 1.00 94.19 87 GLN A CA 1
ATOM 729 C C . GLN A 1 87 ? 2.953 -8.940 -25.740 1.00 94.19 87 GLN A C 1
ATOM 731 O O . GLN A 1 87 ? 3.796 -9.110 -26.620 1.00 94.19 87 GLN A O 1
ATOM 736 N N . GLY A 1 88 ? 3.008 -9.616 -24.590 1.00 91.69 88 GLY A N 1
ATOM 737 C CA . GLY A 1 88 ? 4.029 -10.630 -24.303 1.00 91.69 88 GLY A CA 1
ATOM 738 C C . GLY A 1 88 ? 5.420 -10.078 -23.964 1.00 91.69 88 GLY A C 1
ATOM 739 O O . GLY A 1 88 ? 6.332 -10.858 -23.706 1.00 91.69 88 GLY A O 1
ATOM 740 N N . ARG A 1 89 ? 5.612 -8.752 -23.915 1.00 94.38 89 ARG A N 1
ATOM 741 C CA . ARG A 1 89 ? 6.885 -8.148 -23.488 1.00 94.38 89 ARG A CA 1
ATOM 742 C C . ARG A 1 89 ? 7.104 -8.359 -21.994 1.00 94.38 89 ARG A C 1
ATOM 744 O O . ARG A 1 89 ? 6.199 -8.121 -21.203 1.00 94.38 89 ARG A O 1
ATOM 751 N N . SER A 1 90 ? 8.306 -8.762 -21.599 1.00 94.12 90 SER A N 1
ATOM 752 C CA . SER A 1 90 ? 8.663 -8.902 -20.186 1.00 94.12 90 SER A CA 1
ATOM 753 C C . SER A 1 90 ? 8.730 -7.549 -19.476 1.00 94.12 90 SER A C 1
ATOM 755 O O . SER A 1 90 ? 9.109 -6.543 -20.079 1.00 94.12 90 SER A O 1
ATOM 757 N N . PHE A 1 91 ? 8.461 -7.542 -18.170 1.00 96.31 91 PHE A N 1
ATOM 758 C CA . PHE A 1 91 ? 8.673 -6.363 -17.334 1.00 96.31 91 PHE A CA 1
ATOM 759 C C . PHE A 1 91 ? 10.144 -5.930 -17.331 1.00 96.31 91 PHE A C 1
ATOM 761 O O . PHE A 1 91 ? 11.028 -6.702 -16.956 1.00 96.31 91 PHE A O 1
ATOM 768 N N . CYS A 1 92 ? 10.381 -4.680 -17.731 1.00 95.88 92 CYS A N 1
ATOM 769 C CA . CYS A 1 92 ? 11.676 -4.018 -17.651 1.00 95.88 92 CYS A CA 1
ATOM 770 C C . CYS A 1 92 ? 11.619 -2.982 -16.514 1.00 95.88 92 CYS A C 1
ATOM 772 O O . CYS A 1 92 ? 10.900 -1.988 -16.652 1.00 95.88 92 CYS A O 1
ATOM 774 N N . PRO A 1 93 ? 12.305 -3.211 -15.380 1.00 96.12 93 PRO A N 1
ATOM 775 C CA . PRO A 1 93 ? 12.298 -2.263 -14.275 1.00 96.12 93 PRO A CA 1
ATOM 776 C C . PRO A 1 93 ? 13.053 -0.988 -14.665 1.00 96.12 93 PRO A C 1
ATOM 778 O O . PRO A 1 93 ? 14.069 -1.042 -15.357 1.00 96.12 93 PRO A O 1
ATOM 781 N N . TRP A 1 94 ? 12.579 0.164 -14.194 1.00 97.00 94 TRP A N 1
ATOM 782 C CA . TRP A 1 94 ? 13.318 1.419 -14.335 1.00 97.00 94 TRP A CA 1
ATOM 783 C C . TRP A 1 94 ? 14.488 1.494 -13.345 1.00 97.00 94 TRP A C 1
ATOM 785 O O . TRP A 1 94 ? 14.552 0.753 -12.358 1.00 97.00 94 TRP A O 1
ATOM 795 N N . ASN A 1 95 ? 15.411 2.423 -13.609 1.00 97.75 95 ASN A N 1
ATOM 796 C CA . ASN A 1 95 ? 16.568 2.666 -12.750 1.00 97.75 95 ASN A CA 1
ATOM 797 C C . ASN A 1 95 ? 16.138 2.945 -11.305 1.00 97.75 95 ASN A C 1
ATOM 799 O O . ASN A 1 95 ? 15.141 3.621 -11.055 1.00 97.75 95 ASN A O 1
ATOM 803 N N . ASP A 1 96 ? 16.908 2.411 -10.359 1.00 97.69 96 ASP A N 1
ATOM 804 C CA . ASP A 1 96 ? 16.687 2.567 -8.921 1.00 97.69 96 ASP A CA 1
ATOM 805 C C . ASP A 1 96 ? 15.353 2.026 -8.382 1.00 97.69 96 ASP A C 1
ATOM 807 O O . ASP A 1 96 ? 15.058 2.271 -7.216 1.00 97.69 96 ASP A O 1
ATOM 811 N N . LEU A 1 97 ? 14.571 1.239 -9.141 1.00 98.19 97 LEU A N 1
ATOM 812 C CA . LEU A 1 97 ? 13.308 0.661 -8.648 1.00 98.19 97 LEU A CA 1
ATOM 813 C C . LEU A 1 97 ? 13.487 0.002 -7.273 1.00 98.19 97 LEU A C 1
ATOM 815 O O . LEU A 1 97 ? 12.828 0.395 -6.316 1.00 98.19 97 LEU A O 1
ATOM 819 N N . ASN A 1 98 ? 14.439 -0.925 -7.140 1.00 98.12 98 ASN A N 1
ATOM 820 C CA . ASN A 1 98 ? 14.673 -1.636 -5.879 1.00 98.12 98 ASN A CA 1
ATOM 821 C C . ASN A 1 98 ? 15.123 -0.705 -4.743 1.00 98.12 98 ASN A C 1
ATOM 823 O O . ASN A 1 98 ? 14.722 -0.889 -3.596 1.00 98.12 98 ASN A O 1
ATOM 827 N N . LYS A 1 99 ? 15.949 0.300 -5.056 1.00 98.38 99 LYS A N 1
ATOM 828 C CA . LYS A 1 99 ? 16.432 1.283 -4.079 1.00 98.38 99 LYS A CA 1
ATOM 829 C C . LYS A 1 99 ? 15.282 2.163 -3.584 1.00 98.38 99 LYS A C 1
ATOM 831 O O . LYS A 1 99 ? 15.145 2.364 -2.382 1.00 98.38 99 LYS A O 1
ATOM 836 N N . ASN A 1 100 ? 14.439 2.635 -4.498 1.00 98.31 100 ASN A N 1
ATOM 837 C CA . ASN A 1 100 ? 13.279 3.467 -4.197 1.00 98.31 100 ASN A CA 1
ATOM 838 C C . ASN A 1 100 ? 12.228 2.688 -3.404 1.00 98.31 100 ASN A C 1
ATOM 840 O O . ASN A 1 100 ? 11.773 3.187 -2.378 1.00 98.31 100 ASN A O 1
ATOM 844 N N . SER A 1 101 ? 11.906 1.456 -3.817 1.00 98.50 101 SER A N 1
ATOM 845 C CA . SER A 1 101 ? 11.008 0.574 -3.065 1.00 98.50 101 SER A CA 1
ATOM 846 C C . SER A 1 101 ? 11.530 0.346 -1.650 1.00 98.50 101 SER A C 1
ATOM 848 O O . SER A 1 101 ? 10.779 0.535 -0.704 1.00 98.50 101 SER A O 1
ATOM 850 N N . LYS A 1 102 ? 12.825 0.042 -1.478 1.00 98.62 102 LYS A N 1
ATOM 851 C CA . LYS A 1 102 ? 13.422 -0.151 -0.148 1.00 98.62 102 LYS A CA 1
ATOM 852 C C . LYS A 1 102 ? 13.336 1.104 0.723 1.00 98.62 102 LYS A C 1
ATOM 854 O O . LYS A 1 102 ? 12.965 1.009 1.886 1.00 98.62 102 LYS A O 1
ATOM 859 N N . ASN A 1 103 ? 13.662 2.274 0.175 1.00 98.38 103 ASN A N 1
ATOM 860 C CA . ASN A 1 103 ? 13.583 3.529 0.924 1.00 98.38 103 ASN A CA 1
ATOM 861 C C . ASN A 1 103 ? 12.148 3.822 1.374 1.00 98.38 103 ASN A C 1
ATOM 863 O O . ASN A 1 103 ? 11.932 4.141 2.538 1.00 98.38 103 ASN A O 1
ATOM 867 N N . LEU A 1 104 ? 11.175 3.662 0.473 1.00 98.50 104 LEU A N 1
ATOM 868 C CA . LEU A 1 104 ? 9.758 3.840 0.783 1.00 98.50 104 LEU A CA 1
ATOM 869 C C . LEU A 1 104 ? 9.260 2.805 1.799 1.00 98.50 104 LEU A C 1
ATOM 871 O O . LEU A 1 104 ? 8.485 3.171 2.676 1.00 98.50 104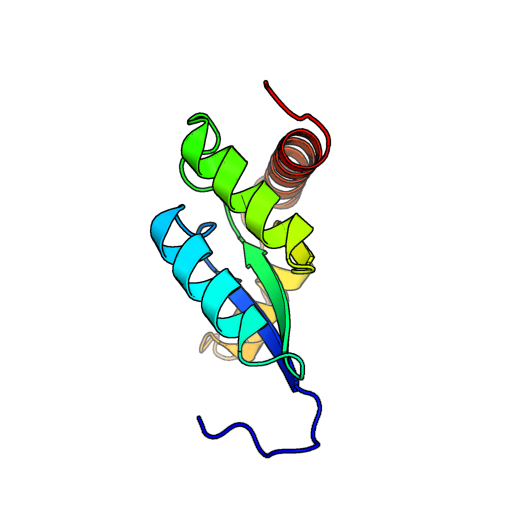 LEU A O 1
ATOM 875 N N . SER A 1 105 ? 9.702 1.544 1.712 1.00 98.44 105 SER A N 1
ATOM 876 C CA . SER A 1 105 ? 9.378 0.512 2.705 1.00 98.44 105 SER A CA 1
ATOM 877 C C . SER A 1 105 ? 9.884 0.905 4.086 1.00 98.44 105 SER A C 1
ATOM 879 O O . SER A 1 105 ? 9.111 0.866 5.032 1.00 98.44 105 SER A O 1
ATOM 881 N N . ASN A 1 106 ? 11.129 1.375 4.195 1.00 98.06 106 ASN A N 1
ATOM 882 C CA . ASN A 1 106 ? 11.675 1.851 5.467 1.00 98.06 106 ASN A CA 1
ATOM 883 C C . ASN A 1 106 ? 10.884 3.055 6.010 1.00 98.06 106 ASN A C 1
ATOM 885 O O . ASN A 1 106 ? 10.621 3.128 7.204 1.00 98.06 106 ASN A O 1
ATOM 889 N N . THR A 1 107 ? 10.487 4.001 5.146 1.00 97.75 107 THR A N 1
ATOM 890 C CA . THR A 1 107 ? 9.623 5.125 5.548 1.00 97.75 107 THR A CA 1
ATOM 891 C C . THR A 1 107 ? 8.260 4.635 6.033 1.00 97.75 107 THR A C 1
ATOM 893 O O . THR A 1 107 ? 7.746 5.146 7.020 1.00 97.75 107 THR A O 1
ATOM 896 N N . LEU A 1 108 ? 7.662 3.651 5.358 1.00 98.06 108 LEU A N 1
ATOM 897 C CA . LEU A 1 108 ? 6.397 3.066 5.788 1.00 98.06 108 LEU A CA 1
ATOM 898 C C . LEU A 1 108 ? 6.552 2.355 7.138 1.00 98.06 108 LEU A C 1
ATOM 900 O O . LEU A 1 108 ? 5.740 2.584 8.023 1.00 98.06 108 LEU A O 1
ATOM 904 N N . GLU A 1 109 ? 7.593 1.546 7.323 1.00 97.19 109 GLU A N 1
ATOM 905 C CA . GLU A 1 109 ? 7.879 0.880 8.599 1.00 97.19 109 GLU A CA 1
ATOM 906 C C . GLU A 1 109 ? 8.039 1.889 9.741 1.00 97.19 109 GLU A C 1
ATOM 908 O O . GLU A 1 109 ? 7.423 1.713 10.789 1.00 97.19 109 GLU A O 1
ATOM 913 N N . ASP A 1 110 ? 8.771 2.984 9.515 1.00 96.50 110 ASP A N 1
ATOM 914 C CA . ASP A 1 110 ? 8.893 4.093 10.467 1.00 96.50 110 ASP A CA 1
ATOM 915 C C . ASP A 1 110 ? 7.527 4.701 10.823 1.00 96.50 110 ASP A C 1
ATOM 917 O O . ASP A 1 110 ? 7.204 4.856 11.999 1.00 96.50 110 ASP A O 1
ATOM 921 N N . ILE A 1 111 ? 6.684 4.977 9.821 1.00 95.88 111 ILE A N 1
ATOM 922 C CA . ILE A 1 111 ? 5.325 5.503 10.023 1.00 95.88 111 ILE A CA 1
ATOM 923 C C . ILE A 1 111 ? 4.468 4.554 10.867 1.00 95.88 111 ILE A C 1
ATOM 925 O O . ILE A 1 111 ? 3.669 5.020 11.679 1.00 95.88 111 ILE A O 1
ATOM 929 N N . LEU A 1 112 ? 4.584 3.242 10.647 1.00 95.06 112 LEU A N 1
ATOM 930 C CA . LEU A 1 112 ? 3.756 2.249 11.332 1.00 95.06 112 LEU A CA 1
ATOM 931 C C . LEU A 1 112 ? 4.265 1.929 12.744 1.00 95.06 112 LEU A C 1
ATOM 933 O O . LEU A 1 112 ? 3.455 1.597 13.606 1.00 95.06 112 LEU A O 1
ATOM 937 N N . GLN A 1 113 ? 5.573 2.038 12.995 1.00 90.31 113 GLN A N 1
ATOM 938 C CA . GLN A 1 113 ? 6.182 1.747 14.298 1.00 90.31 113 GLN A CA 1
ATOM 939 C C . GLN A 1 113 ? 6.192 2.954 15.241 1.00 90.31 113 GLN A C 1
ATOM 941 O O . GLN A 1 113 ? 6.020 2.780 16.447 1.00 90.31 113 GLN A O 1
ATOM 946 N N . ASN A 1 114 ? 6.376 4.169 14.719 1.00 78.69 114 ASN A N 1
ATOM 947 C CA . ASN A 1 114 ? 6.514 5.367 15.540 1.00 78.69 114 ASN A CA 1
ATOM 948 C C . ASN A 1 114 ? 5.178 6.108 15.666 1.00 78.69 114 ASN A C 1
ATOM 950 O O . ASN A 1 114 ? 4.655 6.700 14.715 1.00 78.69 114 ASN A O 1
ATOM 954 N N . GLN A 1 115 ? 4.621 6.103 16.879 1.00 62.72 115 GLN A N 1
ATOM 955 C CA . GLN A 1 115 ? 3.536 7.007 17.231 1.00 62.72 115 GLN A CA 1
ATOM 956 C C . GLN A 1 115 ? 4.125 8.381 17.558 1.00 62.72 115 GLN A C 1
ATOM 958 O O . GLN A 1 115 ? 4.566 8.627 18.671 1.00 62.72 115 GLN A O 1
ATOM 963 N N . GLU A 1 116 ? 4.207 9.260 16.555 1.00 59.78 116 GLU A N 1
ATOM 964 C CA . GLU A 1 116 ? 4.346 10.696 16.824 1.00 59.78 116 GLU A CA 1
ATOM 965 C C . GLU A 1 116 ? 3.065 11.156 17.542 1.00 59.78 116 GLU A C 1
ATOM 967 O O . GLU A 1 116 ? 1.990 11.109 16.924 1.00 59.78 116 GLU A O 1
ATOM 972 N N . ASP A 1 117 ? 3.209 11.485 18.833 1.00 49.09 117 ASP A N 1
ATOM 973 C CA . ASP A 1 117 ? 2.197 12.063 19.736 1.00 49.09 117 ASP A CA 1
ATOM 974 C C . ASP A 1 117 ? 1.846 13.516 19.366 1.00 49.09 117 ASP A C 1
ATOM 976 O O . ASP A 1 117 ? 2.777 14.305 19.066 1.00 49.09 117 ASP A O 1
#

Radius of gyration: 15.6 Å; Cα contacts (8 Å, |Δi|>4): 139; chains: 1; bounding box: 39×32×46 Å

Nearest PDB structures (foldseek):
  5k81-assembly1_A  TM=9.927E-01  e=1.388E-11  Macaca mulatta
  5zvb-assembly1_A  TM=9.974E-01  e=1.681E-11  Homo sapiens
  7uu3-assembly1_A  TM=9.945E-01  e=2.313E-11  Macaca mulatta
  5zva-assembly1_A  TM=9.973E-01  e=4.977E-11  Homo sapiens
  4j4j-assembly1_A  TM=9.886E-01  e=2.986E-11  Homo sapiens

Solvent-accessible surface area (backbone atoms only — not comparable to full-atom values): 6881 Å² total; per-residue (Å²): 135,86,82,65,89,91,57,77,45,80,47,77,44,82,37,77,46,41,71,52,42,72,56,38,53,53,52,53,51,49,48,68,78,36,78,45,52,47,49,35,38,32,18,65,37,74,50,61,67,91,39,66,65,33,35,50,27,55,36,53,42,45,77,71,68,32,51,75,46,54,33,46,71,64,52,53,42,49,47,43,72,76,76,40,96,52,89,88,58,77,82,78,82,62,88,60,48,66,59,51,28,50,53,51,36,52,52,49,52,49,44,64,71,51,82,83,128

Foldseek 3Di:
DDDDPPAAEEEEEEEQEDDALVVLVVVLVVCVVCVSYAYEYAYQAYDPLVDVRSLVSLLSCVVSVYHYAYDAPVNVQVCCVPPNPPVPDGDDDDPCRRVSRVVRRVSSVCSNPDDPD

Sequence (117 aa):
MLLSSGEKYRVTWYISWSPCFACVDEVVKFLREHKDVELIIFAARLYHSDILQYRQGLRKLHDAGVHVAIMSYYEFKHCLNDFVFHQGRSFCPWNDLNKNSKNLSNTLEDILQNQED